Protein AF-A0AB39RKB4-F1 (afdb_monomer_lite)

Foldseek 3Di:
DVVVLVVLVVVLVVLVVCLVVDPDPVVSVVSVVVSVVSVVVVVVVVVVVVVVVVVVVVVVVVVVVVVVVVVVVVLVPDPPHPDDDDPDD

Sequence (89 aa):
MAKLKTHFENAKDLVDSYDAEIGSGDVADALDDFADDWKKKRKQLCDGLEFLGKTAGSAAKAYDDLDQHLAQALLKSQPGGPGKGGKGK

Radius of gyration: 28.5 Å; chains: 1; bounding box: 62×17×82 Å

Organism: NCBI:txid3238632

InterPro domains:
  IPR036689 ESAT-6-like superfamily [SSF140453] (6-74)

pLDDT: mean 78.02, std 14.18, range [35.59, 93.38]

Secondary structure (DSSP, 8-state):
-HHHHHHHHHHHHHHHHHHTT---HHHHHHHHHHHHHHHHHHHHHHHHHHHHHHHHHHHHHHHHHHHHHHHHHHHHHSTT-S-------

Structure (mmCIF, N/CA/C/O backbone):
data_AF-A0AB39RKB4-F1
#
_entry.id   AF-A0AB39RKB4-F1
#
loop_
_atom_site.group_PDB
_atom_site.id
_atom_site.type_symbol
_atom_site.label_atom_id
_atom_site.label_alt_id
_atom_site.label_comp_id
_atom_site.label_asym_id
_atom_site.label_entity_id
_atom_site.label_seq_id
_atom_site.pdbx_PDB_ins_code
_atom_site.Cartn_x
_atom_site.Cartn_y
_atom_site.Cartn_z
_atom_site.occupancy
_atom_site.B_iso_or_equiv
_atom_site.auth_seq_id
_atom_site.auth_comp_id
_atom_site.auth_asym_id
_atom_site.auth_atom_id
_atom_site.pdbx_PDB_model_num
ATOM 1 N N . MET A 1 1 ? 2.516 7.487 4.159 1.00 63.03 1 MET A N 1
ATOM 2 C CA . MET A 1 1 ? 2.096 7.128 2.787 1.00 63.03 1 MET A CA 1
ATOM 3 C C . MET A 1 1 ? 2.364 8.228 1.776 1.00 63.03 1 MET A C 1
ATOM 5 O O . MET A 1 1 ? 3.195 7.998 0.911 1.00 63.03 1 MET A O 1
ATOM 9 N N . ALA A 1 2 ? 1.778 9.425 1.914 1.00 71.12 2 ALA A N 1
ATOM 10 C CA . ALA A 1 2 ? 1.985 10.522 0.956 1.00 71.12 2 ALA A CA 1
ATOM 11 C C . ALA A 1 2 ? 3.470 10.832 0.669 1.00 71.12 2 ALA A C 1
ATOM 13 O O . ALA A 1 2 ? 3.868 10.839 -0.485 1.00 71.12 2 ALA A O 1
ATOM 14 N N . LYS A 1 3 ? 4.314 10.959 1.706 1.00 76.81 3 LYS A N 1
ATOM 15 C CA . LYS A 1 3 ? 5.760 11.210 1.541 1.00 76.81 3 LYS A CA 1
ATOM 16 C C . LYS A 1 3 ? 6.492 10.100 0.775 1.00 76.81 3 LYS A C 1
ATOM 18 O O . LYS A 1 3 ? 7.299 10.395 -0.091 1.00 76.81 3 LYS A O 1
ATOM 23 N N . LEU A 1 4 ? 6.200 8.834 1.077 1.00 74.06 4 LEU A N 1
ATOM 24 C CA . LEU A 1 4 ? 6.837 7.692 0.414 1.00 74.06 4 LEU A CA 1
ATOM 25 C C . LEU A 1 4 ? 6.432 7.615 -1.064 1.00 74.06 4 LEU A C 1
ATOM 27 O O . LEU A 1 4 ? 7.284 7.423 -1.922 1.00 74.06 4 LEU A O 1
ATOM 31 N N . LYS A 1 5 ? 5.148 7.855 -1.359 1.00 74.00 5 LYS A N 1
ATOM 32 C CA . LYS A 1 5 ? 4.645 7.968 -2.731 1.00 74.00 5 LYS A CA 1
ATOM 33 C C . LYS A 1 5 ? 5.363 9.090 -3.489 1.00 74.00 5 LYS A C 1
ATOM 35 O O . LYS A 1 5 ? 5.873 8.843 -4.570 1.00 74.00 5 LYS A O 1
ATOM 40 N N . THR A 1 6 ? 5.489 10.276 -2.891 1.0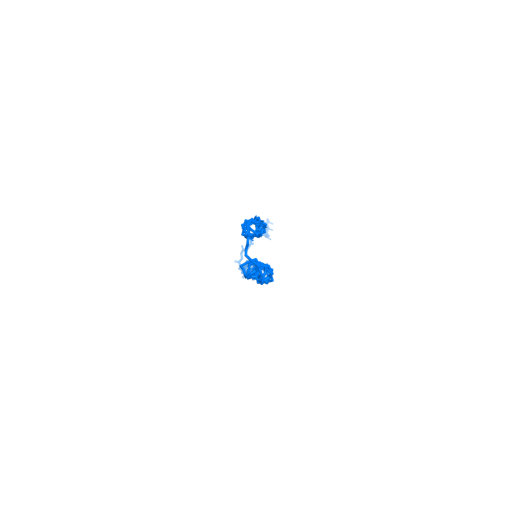0 79.69 6 THR A N 1
ATOM 41 C CA . THR A 1 6 ? 6.229 11.407 -3.478 1.00 79.69 6 THR A CA 1
ATOM 42 C C . THR A 1 6 ? 7.698 11.074 -3.748 1.00 79.69 6 THR A C 1
ATOM 44 O O . THR A 1 6 ? 8.194 11.374 -4.826 1.00 79.69 6 THR A O 1
ATOM 47 N N . HIS A 1 7 ? 8.394 10.425 -2.808 1.00 77.81 7 HIS A N 1
ATOM 48 C CA . HIS A 1 7 ? 9.782 10.003 -3.026 1.00 77.81 7 HIS A CA 1
ATOM 49 C C . HIS A 1 7 ? 9.913 9.018 -4.187 1.00 77.81 7 HIS A C 1
ATOM 51 O O . HIS A 1 7 ? 10.869 9.110 -4.954 1.00 77.81 7 HIS A O 1
ATOM 57 N N . PHE A 1 8 ? 8.958 8.099 -4.337 1.00 75.12 8 PHE A N 1
ATOM 58 C CA . PHE A 1 8 ? 8.972 7.180 -5.462 1.00 75.12 8 PHE A CA 1
ATOM 59 C C . PHE A 1 8 ? 8.685 7.876 -6.796 1.00 75.12 8 PHE A C 1
ATOM 61 O O . PHE A 1 8 ? 9.387 7.585 -7.759 1.00 75.12 8 PHE A O 1
ATOM 68 N N . GLU A 1 9 ? 7.726 8.805 -6.869 1.00 77.00 9 GLU A N 1
ATOM 69 C CA . GLU A 1 9 ? 7.484 9.589 -8.094 1.00 77.00 9 GLU A CA 1
ATOM 70 C C . GLU A 1 9 ? 8.734 10.370 -8.523 1.00 77.00 9 GLU A C 1
ATOM 72 O O . GLU A 1 9 ? 9.191 10.197 -9.647 1.00 77.00 9 GLU A O 1
ATOM 77 N N . ASN A 1 10 ? 9.391 11.075 -7.597 1.00 80.00 10 ASN A N 1
ATOM 78 C CA . ASN A 1 10 ? 10.632 11.802 -7.896 1.00 80.00 10 ASN A CA 1
ATOM 79 C C . ASN A 1 10 ? 11.752 10.887 -8.430 1.00 80.00 10 ASN A C 1
ATOM 81 O O . ASN A 1 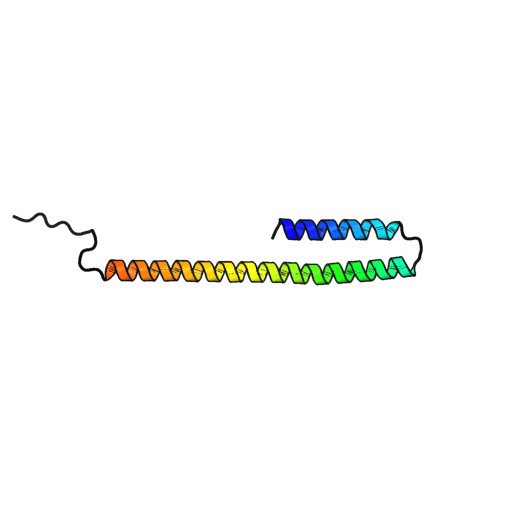10 ? 12.561 11.303 -9.254 1.00 80.00 10 ASN A O 1
ATOM 85 N N . ALA A 1 11 ? 11.816 9.635 -7.967 1.00 72.44 11 ALA A N 1
ATOM 86 C CA . ALA A 1 11 ? 12.785 8.663 -8.468 1.00 72.44 11 ALA A CA 1
ATOM 87 C C . ALA A 1 11 ? 12.465 8.178 -9.894 1.00 72.44 11 ALA A C 1
ATOM 89 O O . ALA A 1 11 ? 13.377 7.752 -10.592 1.00 72.44 11 ALA A O 1
ATOM 90 N N . LYS A 1 12 ? 11.194 8.218 -10.334 1.00 71.31 12 LYS A N 1
ATOM 91 C CA . LYS A 1 12 ? 10.844 7.978 -11.747 1.00 71.31 12 LYS A CA 1
ATOM 92 C C . LYS A 1 12 ? 11.325 9.131 -12.617 1.00 71.31 12 LYS A C 1
ATOM 94 O O . LYS A 1 12 ? 12.004 8.874 -13.599 1.00 71.31 12 LYS A O 1
ATOM 99 N N . ASP A 1 13 ? 11.001 10.360 -12.228 1.00 75.94 13 ASP A N 1
ATOM 100 C CA . ASP A 1 13 ? 11.336 11.547 -13.022 1.00 75.94 13 ASP A CA 1
ATOM 101 C C . ASP A 1 13 ? 12.850 11.655 -13.259 1.00 75.94 13 ASP A C 1
ATOM 103 O O . ASP A 1 13 ? 13.294 12.069 -14.327 1.00 75.94 13 ASP A O 1
ATOM 107 N N . LEU A 1 14 ? 13.650 11.213 -12.281 1.00 73.69 14 LEU A N 1
ATOM 108 C CA . LEU A 1 14 ? 15.100 11.136 -12.413 1.00 73.69 14 LEU A CA 1
ATOM 109 C C . LEU A 1 14 ? 15.546 10.130 -13.485 1.00 73.69 14 LEU A C 1
ATOM 111 O O . LEU A 1 14 ? 16.396 10.467 -14.300 1.00 73.69 14 LEU A O 1
ATOM 115 N N . VAL A 1 15 ? 14.989 8.916 -13.505 1.00 70.44 15 VAL A N 1
ATOM 116 C CA . VAL A 1 15 ? 15.353 7.887 -14.499 1.00 70.44 15 VAL A CA 1
ATOM 117 C C . VAL A 1 15 ? 14.936 8.319 -15.903 1.00 70.44 15 VAL A C 1
ATOM 119 O O . VAL A 1 15 ? 15.764 8.284 -16.808 1.00 70.44 15 VAL A O 1
ATOM 122 N N . ASP A 1 16 ? 13.709 8.828 -16.054 1.00 70.06 16 ASP A N 1
ATOM 123 C CA . ASP A 1 16 ? 13.198 9.342 -17.332 1.00 70.06 16 ASP A CA 1
ATOM 124 C C . ASP A 1 16 ? 14.086 10.481 -17.886 1.00 70.06 16 ASP A C 1
ATOM 126 O O . ASP A 1 16 ? 14.206 10.646 -19.097 1.00 70.06 16 ASP A O 1
ATOM 130 N N . SER A 1 17 ? 14.730 11.272 -17.014 1.00 70.88 17 SER A N 1
ATOM 131 C CA . SER A 1 17 ? 15.621 12.364 -17.435 1.00 70.88 17 SER A CA 1
ATOM 132 C C . SER A 1 17 ? 16.972 11.895 -17.989 1.00 70.88 17 SER A C 1
ATOM 134 O O . SER A 1 17 ? 17.541 12.580 -18.836 1.00 70.88 17 SER A O 1
ATOM 136 N N . TYR A 1 18 ? 17.473 10.735 -17.549 1.00 66.25 18 TYR A N 1
ATOM 137 C CA . TYR A 1 18 ? 18.754 10.188 -18.014 1.00 66.25 18 TYR A CA 1
ATOM 138 C C . TYR A 1 18 ? 18.635 9.454 -19.347 1.00 66.25 18 TYR A C 1
ATOM 140 O O . TYR A 1 18 ? 19.599 9.422 -20.109 1.00 66.25 18 TYR A O 1
ATOM 148 N N . ASP A 1 19 ? 17.461 8.904 -19.645 1.00 64.31 19 ASP A N 1
ATOM 149 C CA . ASP A 1 19 ? 17.217 8.101 -20.844 1.00 64.31 19 ASP A CA 1
ATOM 150 C C . ASP A 1 19 ? 17.500 8.881 -22.146 1.00 64.31 19 ASP A C 1
ATOM 152 O O . ASP A 1 19 ? 18.056 8.354 -23.106 1.00 64.31 19 ASP A O 1
ATOM 156 N N . ALA A 1 20 ? 17.248 10.195 -22.140 1.00 64.00 20 ALA A N 1
ATOM 157 C CA . ALA A 1 20 ? 17.536 11.085 -23.266 1.00 64.00 20 ALA A CA 1
ATOM 158 C C . ALA A 1 20 ? 19.035 11.412 -23.465 1.00 64.00 20 ALA A C 1
ATOM 160 O O . ALA A 1 20 ? 19.414 11.882 -24.540 1.00 64.00 20 ALA A O 1
ATOM 161 N N . GLU A 1 21 ? 19.888 11.202 -22.455 1.00 63.91 21 GLU A N 1
ATOM 162 C CA . GLU A 1 21 ? 21.324 11.531 -22.501 1.00 63.91 21 GLU A CA 1
ATOM 163 C C . GLU A 1 21 ? 22.218 10.322 -22.836 1.00 63.91 21 GLU A C 1
ATOM 165 O O . GLU A 1 21 ? 23.404 10.492 -23.143 1.00 63.91 21 GLU A O 1
ATOM 170 N N . ILE A 1 22 ? 21.684 9.096 -22.812 1.00 63.34 22 ILE A N 1
ATOM 171 C CA . ILE A 1 22 ? 22.472 7.878 -23.026 1.00 63.34 22 ILE A CA 1
ATOM 172 C C . ILE A 1 22 ? 22.570 7.540 -24.522 1.00 63.34 22 ILE A C 1
ATOM 174 O O . ILE A 1 22 ? 21.628 7.095 -25.165 1.00 63.34 22 ILE A O 1
ATOM 178 N N . GLY A 1 23 ? 23.766 7.719 -25.088 1.00 58.03 23 GLY A N 1
ATOM 179 C CA . GLY A 1 23 ? 24.055 7.540 -26.518 1.00 58.03 23 GLY A CA 1
ATOM 180 C C . GLY A 1 23 ? 24.257 6.100 -27.019 1.00 58.03 23 GLY A C 1
ATOM 181 O O . GLY A 1 23 ? 24.769 5.932 -28.125 1.00 58.03 23 GLY A O 1
ATOM 182 N N . SER A 1 24 ? 23.908 5.061 -26.249 1.00 66.56 24 SER A N 1
ATOM 183 C CA . SER A 1 24 ? 24.006 3.655 -26.689 1.00 66.56 24 SER A CA 1
ATOM 184 C C . SER A 1 24 ? 22.664 2.938 -26.553 1.00 66.56 24 SER A C 1
ATOM 186 O O . SER A 1 24 ? 22.155 2.840 -25.438 1.00 66.56 24 SER A O 1
ATOM 188 N N . GLY A 1 25 ? 22.146 2.400 -27.665 1.00 69.12 25 GLY A N 1
ATOM 189 C CA . GLY A 1 25 ? 20.841 1.724 -27.733 1.00 69.12 25 GLY A CA 1
ATOM 190 C C . GLY A 1 25 ? 20.650 0.647 -26.664 1.00 69.12 25 GLY A C 1
ATOM 191 O O . GLY A 1 25 ? 19.656 0.681 -25.960 1.00 69.12 25 GLY A O 1
ATOM 192 N N . ASP A 1 26 ? 21.654 -0.202 -26.427 1.00 74.44 26 ASP A N 1
ATOM 193 C CA . ASP A 1 26 ? 21.555 -1.282 -25.431 1.00 74.44 26 ASP A CA 1
ATOM 194 C C . ASP A 1 26 ? 21.364 -0.783 -23.985 1.00 74.44 26 ASP A C 1
ATOM 196 O O . ASP A 1 26 ? 20.732 -1.451 -23.169 1.00 74.44 26 ASP A O 1
ATOM 200 N N . VAL A 1 27 ? 21.931 0.377 -23.636 1.00 76.06 27 VAL A N 1
ATOM 201 C CA . VAL A 1 27 ? 21.787 0.948 -22.284 1.00 76.06 27 VAL A CA 1
ATOM 202 C C . VAL A 1 27 ? 20.467 1.703 -22.159 1.00 76.06 27 VAL A C 1
ATOM 204 O O . VAL A 1 27 ? 19.858 1.638 -21.097 1.00 76.06 27 VAL A O 1
ATOM 207 N N . ALA A 1 28 ? 20.018 2.372 -23.224 1.00 77.94 28 ALA A N 1
A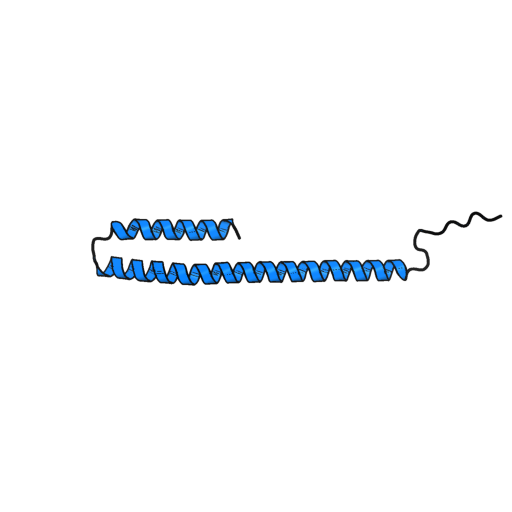TOM 208 C CA . ALA A 1 28 ? 18.692 2.983 -23.269 1.00 77.94 28 ALA A CA 1
ATOM 209 C C . ALA A 1 28 ? 17.596 1.910 -23.143 1.00 77.94 28 ALA A C 1
ATOM 211 O O . ALA A 1 28 ? 16.753 2.003 -22.262 1.00 77.94 28 ALA A O 1
ATOM 212 N N . ASP A 1 29 ? 17.685 0.816 -23.905 1.00 80.94 29 ASP A N 1
ATOM 213 C CA . ASP A 1 29 ? 16.735 -0.302 -23.823 1.00 80.94 29 ASP A CA 1
ATOM 214 C C . ASP A 1 29 ? 16.714 -0.927 -22.413 1.00 80.94 29 ASP A C 1
ATOM 216 O O . ASP A 1 29 ? 15.652 -1.180 -21.847 1.00 80.94 29 ASP A O 1
ATOM 220 N N . ALA A 1 30 ? 17.886 -1.124 -21.795 1.00 83.75 30 ALA A N 1
ATOM 221 C CA . ALA A 1 30 ? 17.973 -1.646 -20.430 1.00 83.75 30 ALA A CA 1
ATOM 222 C C . ALA A 1 30 ? 17.413 -0.676 -19.371 1.00 83.75 30 ALA A C 1
ATOM 224 O O . ALA A 1 30 ? 16.888 -1.118 -18.343 1.00 83.75 30 ALA A O 1
ATOM 225 N N . LEU A 1 31 ? 17.551 0.636 -19.585 1.00 81.31 31 LEU A N 1
ATOM 226 C CA . LEU A 1 31 ? 16.982 1.660 -18.710 1.00 81.31 31 LEU A CA 1
ATOM 227 C C . LEU A 1 31 ? 15.469 1.770 -18.874 1.00 81.31 31 LEU A C 1
ATOM 229 O O . LEU A 1 31 ? 14.788 1.901 -17.856 1.00 81.31 31 LEU A O 1
ATOM 233 N N . ASP A 1 32 ? 14.951 1.657 -20.096 1.00 81.12 32 ASP A N 1
ATOM 234 C CA . ASP A 1 32 ? 13.514 1.644 -20.369 1.00 81.12 32 ASP A CA 1
ATOM 235 C C . ASP A 1 32 ? 12.860 0.413 -19.727 1.00 81.12 32 ASP A C 1
ATOM 237 O O . ASP A 1 32 ? 11.944 0.554 -18.913 1.00 81.12 32 ASP A O 1
ATOM 241 N N . ASP A 1 33 ? 13.423 -0.785 -19.938 1.00 86.69 33 ASP A N 1
ATOM 242 C CA . ASP A 1 33 ? 12.974 -2.025 -19.284 1.00 86.69 33 ASP A CA 1
ATOM 243 C C . ASP A 1 33 ? 12.973 -1.890 -17.752 1.00 86.69 33 ASP A C 1
ATOM 245 O O . ASP A 1 33 ? 12.007 -2.258 -17.066 1.00 86.69 33 ASP A O 1
ATOM 249 N N . PHE A 1 34 ? 14.046 -1.320 -17.193 1.00 84.88 34 PHE A N 1
ATOM 250 C CA . PHE A 1 34 ? 14.130 -1.047 -15.764 1.00 84.88 34 PHE A CA 1
ATOM 251 C C . PHE A 1 34 ? 13.053 -0.057 -15.308 1.00 84.88 34 PHE A C 1
ATOM 253 O O . PHE A 1 34 ? 12.405 -0.296 -14.285 1.00 84.88 34 PHE A O 1
ATOM 260 N N . ALA A 1 35 ? 12.851 1.047 -16.028 1.00 83.19 35 ALA A N 1
ATOM 261 C CA . ALA A 1 35 ? 11.872 2.073 -15.689 1.00 83.19 35 ALA A CA 1
ATOM 262 C C . ALA A 1 35 ? 10.449 1.501 -15.689 1.00 83.19 35 ALA A C 1
ATOM 264 O O . ALA A 1 35 ? 9.655 1.776 -14.774 1.00 83.19 35 ALA A O 1
ATOM 265 N N . ASP A 1 36 ? 10.143 0.654 -16.665 1.00 84.88 36 ASP A N 1
ATOM 266 C CA . ASP A 1 36 ? 8.844 0.025 -16.834 1.00 84.88 36 ASP A CA 1
ATOM 267 C C . ASP A 1 36 ? 8.548 -0.998 -15.731 1.00 84.88 36 ASP A C 1
ATOM 269 O O . ASP A 1 36 ? 7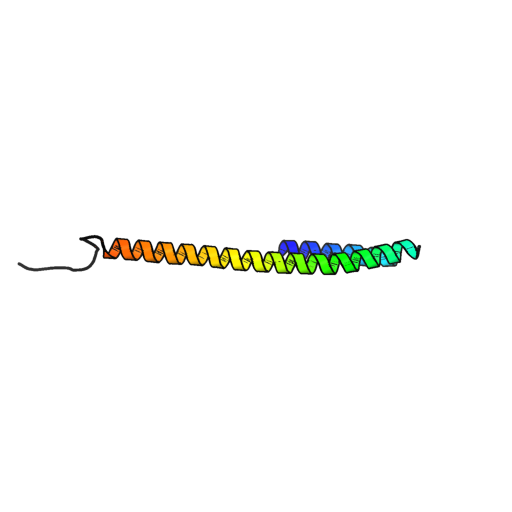.473 -0.984 -15.108 1.00 84.88 36 ASP A O 1
ATOM 273 N N . ASP A 1 37 ? 9.518 -1.853 -15.410 1.00 88.00 37 ASP A N 1
ATOM 274 C CA . ASP A 1 37 ? 9.394 -2.809 -14.312 1.00 88.00 37 ASP A CA 1
ATOM 275 C C . ASP A 1 37 ? 9.364 -2.119 -12.952 1.00 88.00 37 ASP A C 1
ATOM 277 O O . ASP A 1 37 ? 8.529 -2.448 -12.098 1.00 88.00 37 ASP A O 1
ATOM 281 N N . TRP A 1 38 ? 10.189 -1.094 -12.757 1.00 85.81 38 TRP A N 1
ATOM 282 C CA . TRP A 1 38 ? 10.174 -0.270 -11.556 1.00 85.81 38 TRP A CA 1
ATOM 283 C C . TRP A 1 38 ? 8.810 0.388 -11.346 1.00 85.81 38 TRP A C 1
ATOM 285 O O . TRP A 1 38 ? 8.265 0.347 -10.237 1.00 85.81 38 TRP A O 1
ATOM 295 N N . LYS A 1 39 ? 8.197 0.926 -12.406 1.00 84.38 39 LYS A N 1
ATOM 296 C CA . LYS A 1 39 ? 6.847 1.508 -12.366 1.00 84.38 39 LYS A CA 1
ATOM 297 C C . LYS A 1 39 ? 5.799 0.476 -11.949 1.00 84.38 39 LYS A C 1
ATOM 299 O O . LYS A 1 39 ? 4.984 0.756 -11.061 1.00 84.38 39 LYS A O 1
ATOM 304 N N . LYS A 1 40 ? 5.827 -0.728 -12.534 1.00 88.50 40 LYS A N 1
ATOM 305 C CA . LYS A 1 40 ? 4.904 -1.829 -12.186 1.00 88.50 40 LYS A CA 1
ATOM 306 C C . LYS A 1 40 ? 5.070 -2.252 -10.723 1.00 88.50 40 LYS A C 1
ATOM 308 O O . LYS A 1 40 ? 4.084 -2.312 -9.983 1.00 88.50 40 LYS A O 1
ATOM 313 N N . LYS A 1 41 ? 6.307 -2.503 -10.283 1.00 87.81 41 LYS A N 1
ATOM 314 C CA . LYS A 1 41 ? 6.620 -2.957 -8.916 1.00 87.81 41 LYS A CA 1
ATOM 315 C C . LYS A 1 41 ? 6.293 -1.899 -7.867 1.00 87.81 41 LYS A C 1
ATOM 317 O O . LYS A 1 41 ? 5.708 -2.219 -6.834 1.00 87.81 41 LYS A O 1
ATOM 322 N N . ARG A 1 42 ? 6.591 -0.629 -8.143 1.00 85.56 42 ARG A N 1
ATOM 323 C CA . ARG A 1 42 ? 6.238 0.490 -7.261 1.00 85.56 42 ARG A CA 1
ATOM 324 C C . ARG A 1 42 ? 4.733 0.617 -7.087 1.00 8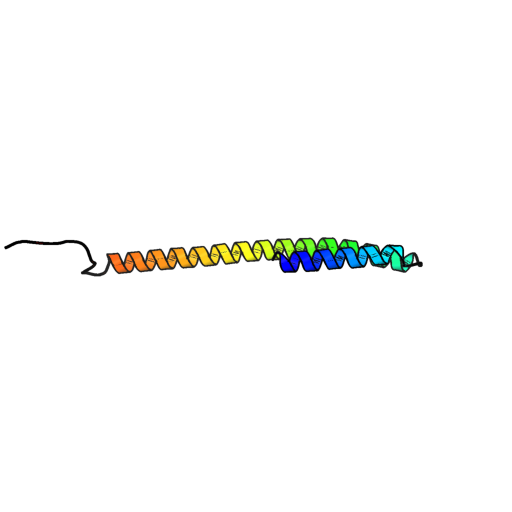5.56 42 ARG A C 1
ATOM 326 O O . ARG A 1 42 ? 4.276 0.811 -5.964 1.00 85.56 42 ARG A O 1
ATOM 333 N N . LYS A 1 43 ? 3.957 0.497 -8.168 1.00 87.19 43 LYS A N 1
ATOM 334 C CA . LYS A 1 43 ? 2.493 0.528 -8.077 1.00 87.19 43 LYS A CA 1
ATOM 335 C C . LYS A 1 43 ? 1.983 -0.569 -7.139 1.00 87.19 43 LYS A C 1
ATOM 337 O O . LYS A 1 43 ? 1.258 -0.264 -6.200 1.00 87.19 43 LYS A O 1
ATOM 342 N N . GLN A 1 44 ? 2.457 -1.804 -7.317 1.00 90.06 44 GLN A N 1
ATOM 343 C CA . GLN A 1 44 ? 2.116 -2.927 -6.434 1.00 90.06 44 GLN A CA 1
ATOM 344 C C . GLN A 1 44 ? 2.499 -2.666 -4.968 1.00 90.06 44 GLN A C 1
ATOM 346 O O . GLN A 1 44 ? 1.727 -2.984 -4.064 1.00 90.06 44 GLN A O 1
ATOM 351 N N . LEU A 1 45 ? 3.665 -2.062 -4.719 1.00 87.75 45 LEU A N 1
ATOM 352 C CA . LEU A 1 45 ? 4.111 -1.711 -3.370 1.00 87.75 45 LEU A CA 1
ATOM 353 C C . LEU A 1 45 ? 3.217 -0.640 -2.727 1.00 87.75 45 LEU A C 1
ATOM 355 O O . LEU A 1 45 ? 2.830 -0.780 -1.567 1.00 87.75 45 LEU A O 1
ATOM 359 N N . CYS A 1 46 ? 2.874 0.415 -3.469 1.00 87.81 46 CYS A N 1
ATOM 360 C CA . CYS A 1 46 ? 1.964 1.461 -3.003 1.00 87.81 46 CYS A CA 1
ATOM 361 C C . CYS A 1 46 ? 0.581 0.886 -2.669 1.00 87.81 46 CYS A C 1
ATOM 363 O O . CYS A 1 46 ? 0.071 1.148 -1.580 1.00 87.81 46 CYS A O 1
ATOM 365 N N . ASP A 1 47 ? 0.023 0.056 -3.552 1.00 89.81 47 ASP A N 1
ATOM 366 C CA . ASP A 1 47 ? -1.278 -0.591 -3.347 1.00 89.81 47 ASP A CA 1
ATOM 367 C C . ASP A 1 47 ? -1.255 -1.507 -2.106 1.00 89.81 47 ASP A C 1
ATOM 369 O O . ASP A 1 47 ? -2.161 -1.464 -1.269 1.00 89.81 47 ASP A O 1
ATOM 373 N N . GLY A 1 48 ? -0.183 -2.289 -1.929 1.00 91.94 48 GLY A N 1
ATOM 374 C CA . GLY A 1 48 ? 0.003 -3.156 -0.762 1.00 91.94 48 GLY A CA 1
ATOM 375 C C . GLY A 1 48 ? 0.118 -2.379 0.551 1.00 91.94 48 GLY A C 1
ATOM 376 O O . GLY A 1 48 ? -0.474 -2.761 1.562 1.00 91.94 48 GLY A O 1
ATOM 377 N N . LEU A 1 49 ? 0.822 -1.249 0.542 1.00 89.00 49 LEU A N 1
ATOM 378 C CA . L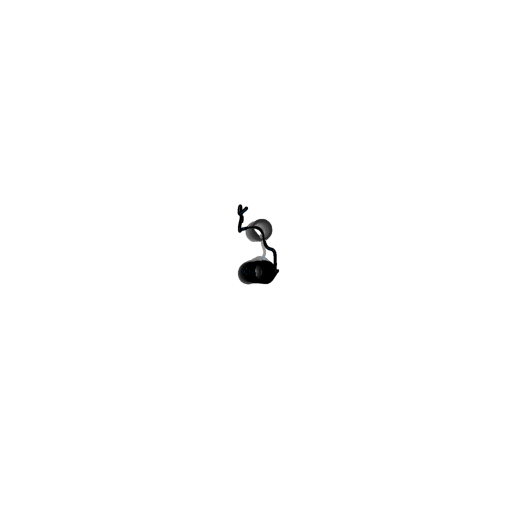EU A 1 49 ? 0.917 -0.373 1.707 1.00 89.00 49 LEU A CA 1
ATOM 379 C C . LEU A 1 49 ? -0.417 0.321 2.028 1.00 89.00 49 LEU A C 1
ATOM 381 O O . LEU A 1 49 ? -0.731 0.520 3.203 1.00 89.00 49 LEU A O 1
ATOM 385 N N . GLU A 1 50 ? -1.218 0.683 1.022 1.00 89.00 50 GLU A N 1
ATOM 386 C CA . GLU A 1 50 ? -2.566 1.221 1.249 1.00 89.00 50 GLU A CA 1
ATOM 387 C C . GLU A 1 50 ? -3.482 0.165 1.867 1.00 89.00 50 GLU A C 1
ATOM 389 O O . GLU A 1 50 ? -4.211 0.455 2.819 1.00 89.00 50 GLU A O 1
ATOM 394 N N . PHE A 1 51 ? -3.417 -1.068 1.364 1.00 93.38 51 PHE A N 1
ATOM 395 C CA . PHE A 1 51 ? -4.146 -2.198 1.927 1.00 93.38 51 PHE A CA 1
ATOM 396 C C . PHE A 1 51 ? -3.740 -2.475 3.381 1.00 93.38 51 PHE A C 1
ATOM 398 O O . PHE A 1 51 ? -4.607 -2.630 4.248 1.00 93.38 51 PHE A O 1
ATOM 405 N N . LEU A 1 52 ? -2.437 -2.471 3.674 1.00 91.50 52 LEU A N 1
ATOM 406 C CA . LEU A 1 52 ? -1.927 -2.639 5.033 1.00 91.50 52 LEU A CA 1
ATOM 407 C C . LEU A 1 52 ? -2.416 -1.516 5.954 1.00 91.50 52 LEU A C 1
ATOM 409 O O . LEU A 1 52 ? -2.888 -1.790 7.055 1.00 91.50 52 LEU A O 1
ATOM 413 N N . GLY A 1 53 ? -2.363 -0.263 5.494 1.00 91.06 53 GLY A N 1
ATOM 414 C CA . GLY A 1 53 ? -2.854 0.889 6.251 1.00 91.06 53 GLY A CA 1
ATOM 415 C C . GLY A 1 53 ? -4.347 0.794 6.571 1.00 91.06 53 GLY A C 1
ATOM 416 O O . GLY A 1 53 ? -4.744 1.035 7.710 1.00 91.06 53 GLY A O 1
ATOM 417 N N . LYS A 1 54 ? -5.173 0.378 5.600 1.00 92.75 54 LYS A N 1
ATOM 418 C CA . LYS A 1 54 ? -6.609 0.127 5.817 1.00 92.75 54 LYS A CA 1
ATOM 419 C C . LYS A 1 54 ? -6.830 -0.987 6.835 1.00 92.75 54 LYS A C 1
ATOM 421 O O . LYS A 1 54 ? -7.604 -0.805 7.766 1.00 92.75 54 LYS A O 1
ATOM 426 N N . THR A 1 55 ? -6.115 -2.099 6.692 1.00 92.12 55 THR A N 1
ATOM 427 C CA . THR A 1 55 ? -6.229 -3.254 7.594 1.00 92.12 55 THR A CA 1
ATOM 428 C C . THR A 1 55 ? -5.840 -2.885 9.024 1.00 92.12 55 THR A C 1
ATOM 430 O O . THR A 1 55 ? -6.578 -3.187 9.958 1.00 92.12 55 THR A O 1
ATOM 433 N N . ALA A 1 56 ? -4.726 -2.172 9.203 1.00 91.25 56 ALA A N 1
ATOM 434 C CA . ALA A 1 56 ? -4.287 -1.693 10.510 1.00 91.25 56 ALA A CA 1
ATOM 435 C C . ALA A 1 56 ? -5.286 -0.698 11.124 1.00 91.25 56 ALA A C 1
ATOM 437 O O . ALA A 1 56 ? -5.597 -0.800 12.307 1.00 91.25 56 ALA A O 1
ATOM 438 N N . GLY A 1 57 ? -5.836 0.222 10.323 1.00 92.00 57 GLY A N 1
ATOM 439 C CA . GLY A 1 57 ? -6.876 1.152 10.773 1.00 92.00 57 GLY A CA 1
ATOM 440 C C . GLY A 1 57 ? -8.165 0.443 11.195 1.00 92.00 57 GLY A C 1
ATOM 441 O O . GLY A 1 57 ? -8.737 0.767 12.233 1.00 92.00 57 GLY A O 1
ATOM 442 N N . SER A 1 58 ? -8.600 -0.566 10.437 1.00 93.06 58 SER A N 1
ATOM 443 C CA . SER A 1 58 ? -9.744 -1.407 10.803 1.00 93.06 58 SER A CA 1
ATOM 444 C C . SER A 1 58 ? -9.489 -2.202 12.082 1.00 93.06 58 SER A C 1
ATOM 446 O O . SER A 1 58 ? -10.379 -2.279 12.924 1.00 93.06 58 SER A O 1
ATOM 448 N N . ALA A 1 59 ? -8.285 -2.753 12.253 1.00 90.00 59 ALA A N 1
ATOM 449 C CA . ALA A 1 59 ? -7.908 -3.462 13.471 1.00 90.00 59 ALA A CA 1
ATOM 450 C C . ALA A 1 59 ? -7.916 -2.529 14.690 1.00 90.00 59 ALA A C 1
ATOM 452 O O . ALA A 1 59 ? -8.524 -2.867 15.700 1.00 90.00 59 ALA A O 1
ATOM 453 N N . ALA A 1 60 ? -7.316 -1.339 14.581 1.00 91.88 60 ALA A N 1
ATOM 454 C CA . ALA A 1 60 ? -7.328 -0.338 15.649 1.00 91.88 60 ALA A CA 1
ATOM 455 C C . ALA A 1 60 ? -8.761 0.037 16.052 1.00 91.88 60 ALA A C 1
ATOM 457 O O . ALA A 1 60 ? -9.105 -0.028 17.227 1.00 91.88 60 ALA A O 1
ATOM 458 N N . LYS A 1 61 ? -9.629 0.315 15.069 1.00 92.12 61 LYS A N 1
ATOM 459 C CA . LYS A 1 61 ? -11.039 0.614 15.333 1.00 92.12 61 LYS A CA 1
ATOM 460 C C . LYS A 1 61 ? -11.765 -0.542 16.028 1.00 92.12 61 LYS A C 1
ATOM 462 O O . LYS A 1 61 ? -12.555 -0.303 16.933 1.00 92.12 61 LYS A O 1
ATOM 467 N N . ALA A 1 62 ? -11.514 -1.780 15.608 1.00 92.75 62 ALA A N 1
ATOM 468 C CA . ALA A 1 62 ? -12.137 -2.948 16.221 1.00 92.75 62 ALA A CA 1
ATOM 469 C C . ALA A 1 62 ? -11.719 -3.120 17.690 1.00 92.75 62 ALA A C 1
ATOM 471 O O . ALA A 1 62 ? -12.560 -3.469 18.516 1.00 92.75 62 ALA A O 1
ATOM 472 N N . TYR A 1 63 ? -10.451 -2.851 18.017 1.00 90.44 63 TYR A N 1
ATOM 473 C CA . TYR A 1 63 ? -9.976 -2.865 19.400 1.00 90.44 63 TYR A CA 1
ATOM 474 C C . TYR A 1 63 ? -10.580 -1.726 20.229 1.00 90.44 63 TYR A C 1
ATOM 476 O O . TYR A 1 63 ? -11.092 -1.997 21.311 1.00 90.44 63 TYR A O 1
ATOM 484 N N . ASP A 1 64 ? -10.622 -0.496 19.706 1.00 92.56 64 ASP A N 1
ATOM 485 C CA . ASP A 1 64 ? -11.255 0.637 20.398 1.00 92.56 64 ASP A CA 1
ATOM 486 C C . ASP A 1 64 ? -12.743 0.369 20.687 1.00 92.56 64 ASP A C 1
ATOM 488 O O . ASP A 1 64 ? -13.219 0.592 21.802 1.00 92.56 64 ASP A O 1
ATOM 492 N N . ASP A 1 65 ? -13.486 -0.141 19.698 1.00 91.62 65 ASP A N 1
ATOM 493 C CA . ASP A 1 65 ? -14.909 -0.463 19.844 1.00 91.62 65 ASP A CA 1
ATOM 494 C C . ASP A 1 65 ? -15.114 -1.603 20.874 1.00 91.62 65 ASP A C 1
ATOM 496 O O . ASP A 1 65 ? -16.051 -1.565 21.680 1.00 91.62 65 ASP A O 1
ATOM 500 N N . LEU A 1 66 ? -14.223 -2.606 20.892 1.00 91.62 66 LEU A N 1
ATOM 501 C CA . LEU A 1 66 ? -14.240 -3.700 21.872 1.00 91.62 66 LEU A CA 1
ATOM 502 C C . LEU A 1 66 ? -13.982 -3.192 23.297 1.00 91.62 66 LEU A C 1
ATOM 504 O O . LEU A 1 66 ? -14.741 -3.532 24.209 1.00 91.62 66 LEU A O 1
ATOM 508 N N . ASP A 1 67 ? -12.960 -2.360 23.484 1.00 91.06 67 ASP A N 1
ATOM 509 C CA . ASP A 1 67 ? -12.610 -1.788 24.786 1.00 91.06 67 ASP A CA 1
ATOM 510 C C . ASP A 1 67 ? -13.723 -0.871 25.307 1.00 91.06 67 ASP A C 1
ATOM 512 O O . ASP A 1 67 ? -14.078 -0.925 26.489 1.00 91.06 67 ASP A O 1
ATOM 516 N N . GLN A 1 68 ? -14.359 -0.086 24.430 1.00 91.31 68 GLN A N 1
ATOM 517 C CA . GLN A 1 68 ? -15.529 0.718 24.789 1.00 91.31 68 GLN A CA 1
ATOM 518 C C . GLN A 1 68 ? -16.708 -0.146 25.241 1.00 91.31 68 GLN A C 1
ATOM 520 O O . GLN A 1 68 ? -17.345 0.162 26.254 1.00 91.31 68 GLN A O 1
ATOM 525 N N . HIS A 1 69 ? -17.014 -1.228 24.520 1.00 89.88 69 HIS A N 1
ATOM 526 C CA . HIS A 1 69 ? -18.072 -2.154 24.919 1.00 89.88 69 HIS A CA 1
ATOM 527 C C . HIS A 1 69 ? -17.770 -2.828 26.258 1.00 89.88 69 HIS A C 1
ATOM 529 O O . HIS A 1 69 ? -18.663 -2.924 27.105 1.00 89.88 69 HIS A O 1
ATOM 535 N N . LEU A 1 70 ? -16.522 -3.242 26.478 1.00 88.50 70 LEU A N 1
ATOM 536 C CA . LEU A 1 70 ? -16.097 -3.842 27.736 1.00 88.50 70 LEU A CA 1
ATOM 537 C C . LEU A 1 70 ? -16.219 -2.847 28.898 1.00 88.50 70 LEU A C 1
ATOM 539 O O . LEU A 1 70 ? -16.816 -3.174 29.923 1.00 88.50 70 LEU A O 1
ATOM 543 N N . ALA A 1 71 ? -15.742 -1.612 28.727 1.00 90.38 71 ALA A N 1
ATOM 544 C CA . ALA A 1 71 ? -15.856 -0.560 29.735 1.00 90.38 71 ALA A CA 1
ATOM 545 C C . ALA A 1 71 ? -17.322 -0.240 30.074 1.00 90.38 71 ALA A C 1
ATOM 547 O O . ALA A 1 71 ? -17.683 -0.119 31.247 1.00 90.38 71 ALA A O 1
ATOM 548 N N . GLN A 1 72 ? -18.196 -0.158 29.064 1.00 88.25 72 GLN A N 1
ATOM 549 C CA . GLN A 1 72 ? -19.630 0.052 29.277 1.00 88.25 72 GLN A CA 1
ATOM 550 C C . GLN A 1 72 ? -20.289 -1.119 30.010 1.00 88.25 72 GLN A C 1
ATOM 552 O O . GLN A 1 72 ? -21.139 -0.894 30.874 1.00 88.25 72 GLN A O 1
ATOM 557 N N . ALA A 1 73 ? -19.934 -2.359 29.668 1.00 89.06 73 ALA A N 1
ATOM 558 C CA . ALA A 1 73 ? -20.453 -3.545 30.342 1.00 89.06 73 ALA A CA 1
ATOM 559 C C . ALA A 1 73 ? -20.028 -3.567 31.816 1.00 89.06 73 ALA A C 1
ATOM 561 O O . ALA A 1 73 ? -20.872 -3.762 32.691 1.00 89.06 73 ALA A O 1
ATOM 562 N N . LEU A 1 74 ? -18.754 -3.272 32.094 1.00 86.38 74 LEU A N 1
ATOM 563 C CA . LEU A 1 74 ? -18.230 -3.167 33.455 1.00 86.38 74 LEU A CA 1
ATOM 564 C C . LEU A 1 74 ? -18.953 -2.076 34.254 1.00 86.38 74 LEU A C 1
ATOM 566 O O . LEU A 1 74 ? -19.446 -2.361 35.345 1.00 86.38 74 LEU A O 1
ATOM 570 N N . LEU A 1 75 ? -19.122 -0.876 33.688 1.00 85.62 75 LEU A N 1
ATOM 571 C CA . LEU A 1 75 ? -19.836 0.230 34.337 1.00 85.62 75 LEU A CA 1
ATOM 572 C C . LEU A 1 75 ? -21.298 -0.122 34.658 1.00 85.62 75 LEU A C 1
ATOM 574 O O . LEU A 1 75 ? -21.790 0.201 35.736 1.00 85.62 75 LEU A O 1
ATOM 578 N N . LYS A 1 76 ? -21.994 -0.808 33.740 1.00 83.62 76 LYS A N 1
ATOM 579 C CA . LYS A 1 76 ? -23.379 -1.273 33.946 1.00 83.62 76 LYS A CA 1
ATOM 580 C C . LYS A 1 76 ? -23.479 -2.390 34.986 1.00 83.62 76 LYS A C 1
ATOM 582 O O . LYS A 1 76 ? -24.504 -2.505 35.650 1.00 83.62 76 LYS A O 1
ATOM 587 N N . SER A 1 77 ? -22.444 -3.220 35.101 1.00 78.12 77 SER A N 1
ATOM 588 C CA . SER A 1 77 ? -22.401 -4.352 36.034 1.00 78.12 77 SER A CA 1
ATOM 589 C C . SER A 1 77 ? -22.004 -3.961 37.461 1.00 78.12 77 SER A C 1
ATOM 591 O O . SER A 1 77 ? -22.205 -4.747 38.386 1.00 78.12 77 SER A O 1
ATOM 593 N N . GLN A 1 78 ? -21.460 -2.756 37.665 1.00 73.88 78 GLN A N 1
ATOM 594 C CA . GLN A 1 78 ? -21.022 -2.301 38.979 1.00 73.88 78 GLN A CA 1
ATOM 595 C C . GLN A 1 78 ? -22.230 -1.890 39.848 1.00 73.88 78 GLN A C 1
ATOM 597 O O . GLN A 1 78 ? -22.990 -0.992 39.466 1.00 73.88 78 GLN A O 1
ATOM 602 N N . PRO A 1 79 ? -22.418 -2.487 41.042 1.00 53.28 79 PRO A N 1
ATOM 603 C CA . PRO A 1 79 ? -23.474 -2.076 41.954 1.00 53.28 79 PRO A CA 1
ATOM 604 C C . PRO A 1 79 ? -23.074 -0.742 42.605 1.00 53.28 79 PRO A C 1
ATOM 606 O O . PRO A 1 79 ? -22.327 -0.723 43.578 1.00 53.28 79 PRO A O 1
ATOM 609 N N . GLY A 1 80 ? -23.527 0.381 42.027 1.00 60.59 80 GLY A N 1
ATOM 610 C CA . GLY A 1 80 ? -23.315 1.736 42.572 1.00 60.59 80 GLY A CA 1
ATOM 611 C C . GLY A 1 80 ? -23.072 2.884 41.574 1.00 60.59 80 GLY A C 1
ATOM 612 O O . GLY A 1 80 ? -22.723 3.977 42.011 1.00 60.59 80 GLY A O 1
ATOM 613 N N . GLY A 1 81 ? -23.228 2.680 40.259 1.00 52.69 81 GLY A N 1
ATOM 614 C CA . GLY A 1 81 ? -22.959 3.713 39.242 1.00 52.69 81 GLY A CA 1
ATOM 615 C C . GLY A 1 81 ? -23.810 5.001 39.364 1.00 52.69 81 GLY A C 1
ATOM 616 O O . GLY A 1 81 ? -24.952 4.954 39.833 1.00 52.69 81 GLY A O 1
ATOM 617 N N . PRO A 1 82 ? -23.282 6.170 38.941 1.00 52.31 82 PRO A N 1
ATOM 618 C CA . PRO A 1 82 ? -23.806 7.486 39.302 1.00 52.31 82 PRO A CA 1
ATOM 619 C C . PRO A 1 82 ? -25.092 7.815 38.538 1.00 52.31 82 PRO A C 1
ATOM 621 O O . PRO A 1 82 ? -25.056 8.270 37.398 1.00 52.31 82 PRO A O 1
ATOM 624 N N . GLY A 1 83 ? -26.247 7.612 39.174 1.00 58.12 83 GLY A N 1
ATOM 625 C CA . GLY A 1 83 ? -27.505 8.097 38.611 1.00 58.12 83 GLY A CA 1
ATOM 626 C C . GLY A 1 83 ? -28.781 7.465 39.148 1.00 58.12 83 GLY A C 1
ATOM 627 O O . GLY A 1 83 ? -29.552 6.921 38.366 1.00 58.12 83 GLY A O 1
ATOM 628 N N . LYS A 1 84 ? -29.076 7.612 40.445 1.00 42.53 84 LYS A N 1
ATOM 629 C CA . LYS A 1 84 ? -30.467 7.835 40.878 1.00 42.53 84 LYS A CA 1
ATOM 630 C C . LYS A 1 84 ? -30.518 8.468 42.266 1.00 42.53 84 LYS A C 1
ATOM 632 O O . LYS A 1 84 ? -30.220 7.831 43.268 1.00 42.53 84 LYS A O 1
ATOM 637 N N . GLY A 1 85 ? -30.891 9.746 42.305 1.00 54.12 85 GLY A N 1
ATOM 638 C CA . GLY A 1 85 ? -31.221 10.441 43.540 1.00 54.12 85 GLY A CA 1
ATOM 639 C C . GLY A 1 85 ? -32.452 9.829 44.207 1.00 54.12 85 GLY A C 1
ATOM 640 O O . GLY A 1 85 ? -33.460 9.568 43.552 1.00 54.12 85 GLY A O 1
ATOM 641 N N . GLY A 1 86 ? -32.363 9.650 45.522 1.00 38.66 86 GLY A N 1
ATOM 642 C CA . GLY A 1 86 ? -33.484 9.388 46.413 1.00 38.66 86 GLY A CA 1
ATOM 643 C C . GLY A 1 86 ? -33.453 10.388 47.562 1.00 38.66 86 GLY A C 1
ATOM 644 O O . GLY A 1 86 ? -32.913 10.105 48.622 1.00 38.66 86 GLY A O 1
ATOM 645 N N . LYS A 1 87 ? -34.022 11.579 47.339 1.00 47.19 87 LYS A N 1
ATOM 646 C CA . LYS A 1 87 ? -34.570 12.414 48.417 1.00 47.19 87 LYS A CA 1
ATOM 647 C C . LYS A 1 87 ? -35.729 11.616 49.024 1.00 47.19 87 LYS A C 1
ATOM 649 O O . LYS A 1 87 ? -36.661 11.296 48.289 1.00 47.19 87 LYS A O 1
ATOM 654 N N . GLY A 1 88 ? -35.710 11.321 50.320 1.00 45.94 88 GLY A N 1
ATOM 655 C CA . GLY A 1 88 ? -36.840 10.626 50.936 1.00 45.94 88 GLY A CA 1
ATOM 656 C C . GLY A 1 88 ? -36.698 10.366 52.429 1.00 45.94 88 GLY A C 1
ATOM 657 O O . GLY A 1 88 ? -36.308 9.268 52.785 1.00 45.94 88 GLY A O 1
ATOM 658 N N . LYS A 1 89 ? -37.102 11.383 53.207 1.00 35.59 89 LYS A N 1
ATOM 659 C CA . LYS A 1 89 ? -37.533 11.411 54.620 1.00 35.59 89 LYS A CA 1
ATOM 660 C C . LYS A 1 89 ? -36.601 10.874 55.704 1.00 35.59 89 LYS A C 1
ATOM 662 O O . LYS A 1 89 ? -36.425 9.646 55.800 1.00 35.59 89 LYS A O 1
#